Protein AF-A0A1M5QE55-F1 (afdb_monomer)

Mean predicted aligned error: 13.37 Å

Radius of gyration: 23.45 Å; Cα contacts (8 Å, |Δi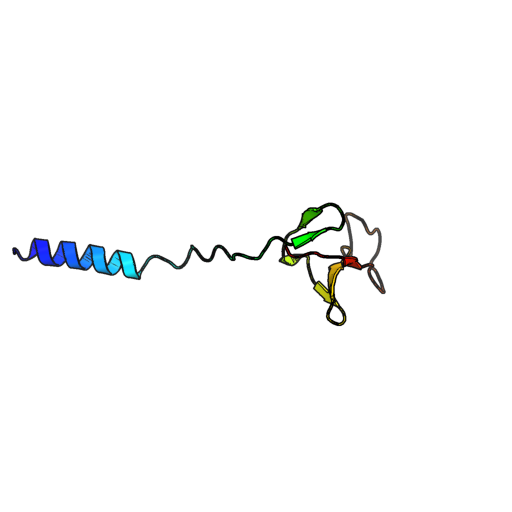|>4): 86; chains: 1; bounding box: 40×30×70 Å

Sequence (77 aa):
MSKLERFSAALIAVAMFATPAMARQHHAKSWHDKNGANIQASQVVNVGGKHCIRAPDVGAFASAPYAQPPCEPAYRY

Secondary structure (DSSP, 8-state):
--HHHHHHHHHHHHHHHH--SS--------EE-TT--EE-GGGEEEETTEEEEEPPSSBTTBSS--SS--EEE-EE-

Nearest PDB structures (foldseek):
  6giq-assembly1_E  TM=2.997E-01  e=6.912E+00  Saccharomyces cerevisiae
  8y0u-assembly1_5  TM=1.690E-01  e=8.326E+00  Saccharomyces cerevisiae

pLDDT: mean 76.49, std 11.03, range [48.47, 88.25]

Organism: NCBI:txid1437360

Structure (mmCIF, N/CA/C/O backbone):
data_AF-A0A1M5QE55-F1
#
_entry.id   AF-A0A1M5QE55-F1
#
loop_
_atom_site.group_PDB
_atom_site.id
_atom_site.type_symbol
_atom_site.label_atom_id
_atom_site.label_alt_id
_atom_site.label_comp_id
_atom_site.label_asym_id
_atom_site.label_entity_id
_atom_site.label_seq_id
_atom_site.pdbx_PDB_ins_code
_atom_site.Cartn_x
_atom_site.Cartn_y
_atom_site.Cartn_z
_atom_site.occupancy
_atom_site.B_iso_or_equiv
_atom_site.auth_seq_id
_atom_site.auth_comp_id
_atom_site.auth_asym_id
_atom_site.auth_atom_id
_atom_site.pdbx_PDB_model_num
ATOM 1 N N . MET A 1 1 ? -27.476 -8.431 48.080 1.00 58.12 1 MET A N 1
ATOM 2 C CA . MET A 1 1 ? -27.095 -8.971 46.754 1.00 58.12 1 MET A CA 1
ATOM 3 C C . MET A 1 1 ? -27.367 -10.462 46.713 1.00 58.12 1 MET A C 1
ATOM 5 O O . MET A 1 1 ? -26.762 -11.195 47.491 1.00 58.12 1 MET A O 1
ATOM 9 N N . SER A 1 2 ? -28.279 -10.899 45.846 1.00 83.06 2 SER A N 1
ATOM 10 C CA . SER A 1 2 ? -28.560 -12.322 45.637 1.00 83.06 2 SER A CA 1
ATOM 11 C C . SER A 1 2 ? -27.482 -12.965 44.751 1.00 83.06 2 SER A C 1
ATOM 13 O O . SER A 1 2 ? -26.703 -12.279 44.086 1.00 83.06 2 SER A O 1
ATOM 15 N N . LYS A 1 3 ? -27.407 -14.299 44.746 1.00 75.81 3 LYS A N 1
ATOM 16 C CA . LYS A 1 3 ? -26.437 -15.046 43.928 1.00 75.81 3 LYS A CA 1
ATOM 17 C C . LYS A 1 3 ? -26.640 -14.781 42.426 1.00 75.81 3 LYS A C 1
ATOM 19 O O . LYS A 1 3 ? -25.664 -14.666 41.695 1.00 75.81 3 LYS A O 1
ATOM 24 N N . LEU A 1 4 ? -27.896 -14.612 42.005 1.00 82.75 4 LEU A N 1
ATOM 25 C CA . LEU A 1 4 ? -28.291 -14.312 40.623 1.00 82.75 4 LEU A CA 1
ATOM 26 C C . LEU A 1 4 ? -27.793 -12.936 40.160 1.00 82.75 4 LEU A C 1
ATOM 28 O O . LEU A 1 4 ? -27.291 -12.812 39.048 1.00 82.75 4 LEU A O 1
ATOM 32 N N . GLU A 1 5 ? -27.841 -11.933 41.037 1.00 75.50 5 GLU A N 1
ATOM 33 C CA . GLU A 1 5 ? -27.355 -10.576 40.744 1.00 75.50 5 GLU A CA 1
ATOM 34 C C . GLU A 1 5 ? -25.858 -10.573 40.415 1.00 75.50 5 GLU A C 1
ATOM 36 O O . GLU A 1 5 ? -25.413 -9.923 39.472 1.00 75.50 5 GLU A O 1
ATOM 41 N N . ARG A 1 6 ? -25.077 -11.364 41.161 1.00 85.06 6 ARG A N 1
ATOM 42 C CA . ARG A 1 6 ? -23.630 -11.498 40.943 1.00 85.06 6 ARG A CA 1
ATOM 43 C C . ARG A 1 6 ? -23.314 -12.211 39.631 1.00 85.06 6 ARG A C 1
ATOM 45 O O . ARG A 1 6 ? -22.373 -11.819 38.950 1.00 85.06 6 ARG A O 1
ATOM 52 N N . PHE A 1 7 ? -24.102 -13.224 39.265 1.00 85.19 7 PHE A N 1
ATOM 53 C CA . PHE A 1 7 ? -23.953 -13.904 37.977 1.00 85.19 7 PHE A CA 1
ATOM 54 C C . PHE A 1 7 ? -24.292 -12.985 36.802 1.00 85.19 7 PHE A C 1
ATOM 56 O O . PHE A 1 7 ? -23.539 -12.946 35.835 1.00 85.19 7 PHE A O 1
ATOM 63 N N . SER A 1 8 ? -25.368 -12.203 36.905 1.00 80.06 8 SER A N 1
ATOM 64 C CA . SER A 1 8 ? -25.757 -11.253 35.858 1.00 80.06 8 SER A CA 1
ATOM 65 C C . SER A 1 8 ? -24.697 -10.160 35.667 1.00 80.06 8 SER A C 1
ATOM 67 O O . SER A 1 8 ? -24.245 -9.915 34.549 1.00 80.06 8 SER A O 1
ATOM 69 N N . ALA A 1 9 ? -24.198 -9.584 36.768 1.00 84.38 9 ALA A N 1
ATOM 70 C CA . ALA A 1 9 ? -23.107 -8.610 36.734 1.00 84.38 9 ALA A CA 1
ATOM 71 C C . ALA A 1 9 ? -21.812 -9.188 36.130 1.00 84.38 9 ALA A C 1
ATOM 73 O O . ALA A 1 9 ? -21.149 -8.520 35.336 1.00 84.38 9 ALA A O 1
ATOM 74 N N . ALA A 1 10 ? -21.467 -10.438 36.456 1.00 86.25 10 ALA A N 1
ATOM 75 C CA . ALA A 1 10 ? -20.294 -11.105 35.896 1.00 86.25 10 ALA A CA 1
ATOM 76 C C . ALA A 1 10 ? -20.427 -11.366 34.384 1.00 86.25 10 ALA A C 1
ATOM 78 O O . ALA A 1 10 ? -19.464 -11.166 33.645 1.00 86.25 10 ALA A O 1
ATOM 79 N N . LEU A 1 11 ? -21.611 -11.767 33.906 1.00 84.50 11 LEU A N 1
ATOM 80 C CA . LEU A 1 11 ? -21.854 -12.013 32.480 1.00 84.50 11 LEU A CA 1
ATOM 81 C C . LEU A 1 11 ? -21.753 -10.7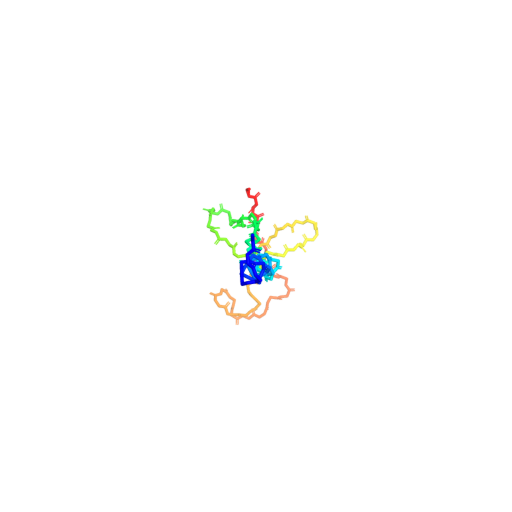31 31.643 1.00 84.50 11 LEU A C 1
ATOM 83 O O . LEU A 1 11 ? -21.147 -10.751 30.573 1.00 84.50 11 LEU A O 1
ATOM 8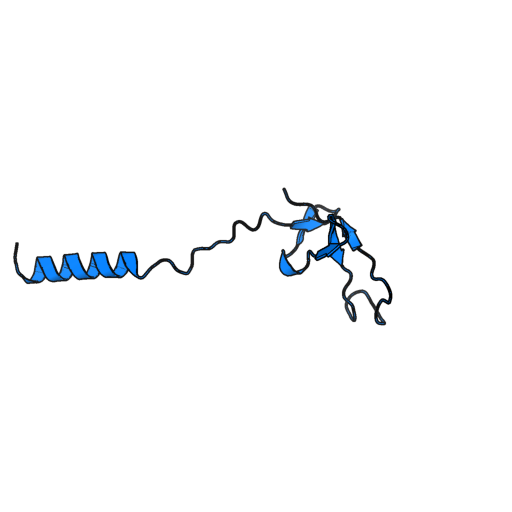7 N N . ILE A 1 12 ? -22.281 -9.609 32.144 1.00 83.88 12 ILE A N 1
ATOM 88 C CA . ILE A 1 12 ? -22.167 -8.302 31.475 1.00 83.88 12 ILE A CA 1
ATOM 89 C C . ILE A 1 12 ? -20.696 -7.872 31.382 1.00 83.88 12 ILE A C 1
ATOM 91 O O . ILE A 1 12 ? -20.249 -7.439 30.321 1.00 83.88 12 ILE A O 1
ATOM 95 N N . ALA A 1 13 ? -19.927 -8.045 32.462 1.00 82.88 13 ALA A N 1
ATOM 96 C CA . ALA A 1 13 ? -18.502 -7.724 32.467 1.00 82.88 13 ALA A CA 1
ATOM 97 C C . ALA A 1 13 ? -17.718 -8.565 31.443 1.00 82.88 13 ALA A C 1
ATOM 99 O O . ALA A 1 13 ? -16.929 -8.017 30.679 1.00 82.88 13 ALA A O 1
ATOM 100 N N . VAL A 1 14 ? -17.969 -9.878 31.365 1.00 81.56 14 VAL A N 1
ATOM 101 C CA . VAL A 1 14 ? -17.319 -10.769 30.383 1.00 81.56 14 VAL A CA 1
ATOM 102 C C . VAL A 1 14 ? -17.664 -10.381 28.942 1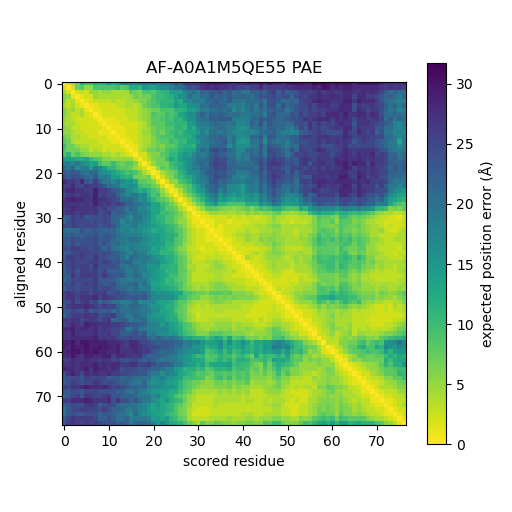.00 81.56 14 VAL A C 1
ATOM 104 O O . VAL A 1 14 ? -16.775 -10.369 28.091 1.00 81.56 14 VAL A O 1
ATOM 107 N N . ALA A 1 15 ? -18.918 -10.014 28.665 1.00 76.88 15 ALA A N 1
ATOM 108 C CA . ALA A 1 15 ? -19.330 -9.574 27.333 1.00 76.88 15 ALA A CA 1
ATOM 109 C C . ALA A 1 15 ? -18.557 -8.324 26.879 1.00 76.88 15 ALA A C 1
ATOM 111 O O . ALA A 1 15 ? -18.085 -8.286 25.746 1.00 76.88 15 ALA A O 1
ATOM 112 N N . MET A 1 16 ? -18.340 -7.354 27.776 1.00 76.75 16 MET A N 1
ATOM 113 C CA . MET A 1 16 ? -17.573 -6.138 27.473 1.00 76.75 16 MET A CA 1
ATOM 114 C C . MET A 1 16 ? -16.103 -6.418 27.125 1.00 76.75 16 MET A C 1
ATOM 116 O O . MET A 1 16 ? -15.536 -5.712 26.295 1.00 76.75 16 MET A O 1
ATOM 120 N N . PHE A 1 17 ? -15.485 -7.454 27.703 1.00 65.69 17 PHE A N 1
ATOM 121 C CA . PHE A 1 17 ? -14.108 -7.843 27.363 1.00 65.69 17 PHE A CA 1
ATOM 122 C C . PHE A 1 17 ? -14.006 -8.670 26.074 1.00 65.69 17 PHE A C 1
ATOM 124 O O . PHE A 1 17 ? -12.964 -8.647 25.421 1.00 65.69 17 PHE A O 1
ATOM 131 N N . ALA A 1 18 ? -15.069 -9.376 25.682 1.00 63.66 18 ALA A N 1
ATOM 132 C CA . ALA A 1 18 ? -15.096 -10.159 24.445 1.00 63.66 18 ALA A CA 1
ATOM 133 C C . ALA A 1 18 ? -15.348 -9.302 23.184 1.00 63.66 18 ALA A C 1
ATOM 135 O O . ALA A 1 18 ? -15.018 -9.722 22.075 1.00 63.66 18 ALA A O 1
ATOM 136 N N . THR A 1 19 ? -15.906 -8.097 23.332 1.00 61.84 19 THR A N 1
ATOM 137 C CA . THR A 1 19 ? -16.207 -7.164 22.234 1.00 61.84 19 THR A CA 1
ATOM 138 C C . THR A 1 19 ? -15.353 -5.899 22.360 1.00 61.84 19 THR A C 1
ATOM 140 O O . THR A 1 19 ? -15.794 -4.938 22.987 1.00 61.84 19 THR A O 1
ATOM 143 N N . PRO A 1 20 ? -14.140 -5.831 21.778 1.00 55.50 20 PRO A N 1
ATOM 144 C CA . PRO A 1 20 ? -14.080 -5.233 20.444 1.00 55.50 20 PRO A CA 1
ATOM 145 C C . PRO A 1 20 ? -12.877 -5.726 19.612 1.00 55.50 20 PRO A C 1
ATOM 147 O O . PRO A 1 20 ? -11.794 -5.147 19.650 1.00 55.50 20 PRO A O 1
ATOM 150 N N . ALA A 1 21 ? -13.079 -6.737 18.766 1.00 57.03 21 ALA A N 1
ATOM 151 C CA . ALA A 1 21 ? -12.142 -7.040 17.673 1.00 57.03 21 ALA A CA 1
ATOM 152 C C . ALA A 1 21 ? -12.531 -6.365 16.342 1.00 57.03 21 ALA A C 1
ATOM 154 O O . ALA A 1 21 ? -11.816 -6.500 15.355 1.00 57.03 21 ALA A O 1
ATOM 155 N N . MET A 1 22 ? -13.648 -5.631 16.289 1.00 51.75 22 MET A N 1
ATOM 156 C CA . MET A 1 22 ? -14.238 -5.137 15.034 1.00 51.75 22 MET A CA 1
ATOM 157 C C . MET A 1 22 ? -14.558 -3.640 15.087 1.00 51.75 22 MET A C 1
ATOM 159 O O . MET A 1 22 ? -15.594 -3.185 14.628 1.00 51.75 22 MET A O 1
ATOM 163 N N . ALA A 1 23 ? -13.661 -2.853 15.671 1.00 51.44 23 ALA A N 1
ATOM 164 C CA . ALA A 1 23 ? -13.644 -1.406 15.466 1.00 51.44 23 ALA A CA 1
ATOM 165 C C . ALA A 1 23 ? -12.214 -0.887 15.295 1.00 51.44 23 ALA A C 1
ATOM 167 O O . ALA A 1 23 ? -11.940 0.287 15.517 1.00 51.44 23 ALA A O 1
ATOM 168 N N . ARG A 1 24 ? -11.301 -1.724 14.774 1.00 50.53 24 ARG A N 1
ATOM 169 C CA . ARG A 1 24 ? -10.267 -1.180 13.891 1.00 50.53 24 ARG A CA 1
ATOM 170 C C . ARG A 1 24 ? -10.970 -0.737 12.608 1.00 50.53 24 ARG A C 1
ATOM 172 O O . ARG A 1 24 ? -10.761 -1.300 11.540 1.00 50.53 24 ARG A O 1
ATOM 179 N N . GLN A 1 25 ? -11.782 0.317 12.710 1.00 48.69 25 GLN A N 1
ATOM 180 C CA . GLN A 1 25 ? -11.745 1.331 11.681 1.00 48.69 25 GLN A CA 1
ATOM 181 C C . GLN A 1 25 ? -10.282 1.733 11.670 1.00 48.69 25 GLN A C 1
ATOM 183 O O . GLN A 1 25 ? -9.807 2.495 12.509 1.00 48.69 25 GLN A O 1
ATOM 188 N N . HIS A 1 26 ? -9.516 1.090 10.791 1.00 48.47 26 HIS A N 1
ATOM 189 C CA . HIS A 1 26 ? -8.297 1.690 10.335 1.00 48.47 26 HIS A CA 1
ATOM 190 C C . HIS A 1 26 ? -8.753 3.086 9.928 1.00 48.47 26 HIS A C 1
ATOM 192 O O . HIS A 1 26 ? -9.393 3.255 8.893 1.00 48.47 26 HIS A O 1
ATOM 198 N N . HIS A 1 27 ? -8.424 4.087 10.741 1.00 50.72 27 HIS A N 1
ATOM 199 C CA . HIS A 1 27 ? -8.220 5.445 10.276 1.00 50.72 27 HIS A CA 1
ATOM 200 C C . HIS A 1 27 ? -7.019 5.391 9.314 1.00 50.72 27 HIS A C 1
ATOM 202 O O . HIS A 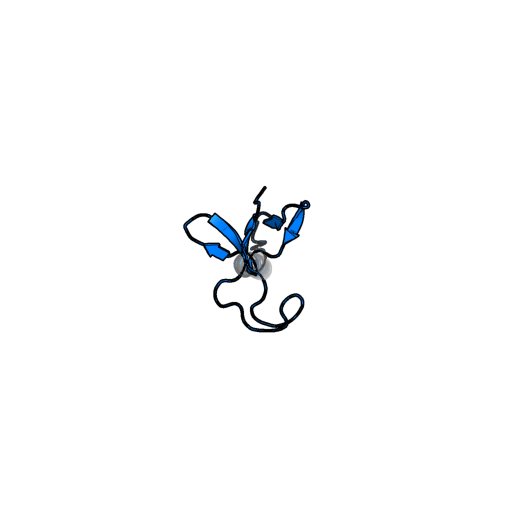1 27 ? -5.983 6.028 9.504 1.00 50.72 27 HIS A O 1
ATOM 208 N N . ALA A 1 28 ? -7.100 4.531 8.296 1.00 58.69 28 ALA A N 1
ATOM 209 C CA . ALA A 1 28 ? -6.318 4.609 7.104 1.00 58.69 28 ALA A CA 1
ATOM 210 C C . ALA A 1 28 ? -6.809 5.915 6.517 1.00 58.69 28 ALA A C 1
ATOM 212 O O . ALA A 1 28 ? -7.854 5.940 5.874 1.00 58.69 28 ALA A O 1
ATOM 213 N N . LYS A 1 29 ? -6.125 7.015 6.877 1.00 66.75 29 LYS A N 1
ATOM 214 C CA . LYS A 1 29 ? -6.312 8.297 6.206 1.00 66.75 29 LYS A CA 1
ATOM 215 C C . LYS A 1 29 ? -6.519 7.979 4.732 1.00 66.75 29 LYS A C 1
ATOM 217 O O . LYS A 1 29 ? -5.713 7.219 4.174 1.00 66.75 29 LYS A O 1
ATOM 222 N N . SER A 1 30 ? -7.629 8.456 4.189 1.00 77.50 30 SER A N 1
ATOM 223 C CA . SER A 1 30 ? -7.991 8.183 2.813 1.00 77.50 30 SER A CA 1
ATOM 224 C C . SER A 1 30 ? -6.833 8.617 1.933 1.00 77.50 30 SER A C 1
ATOM 226 O O . SER A 1 30 ? -6.237 9.681 2.128 1.00 77.50 30 SER A O 1
ATOM 228 N N . TRP A 1 31 ? -6.454 7.728 1.027 1.00 84.69 31 TRP A N 1
ATOM 229 C CA . TRP A 1 31 ? -5.548 8.102 -0.035 1.00 84.69 31 TRP A CA 1
ATOM 230 C C . TRP A 1 31 ? -6.366 8.764 -1.118 1.00 84.69 31 TRP A C 1
ATOM 232 O O . TRP A 1 31 ? -7.530 8.425 -1.319 1.00 84.69 31 TRP A O 1
ATOM 242 N N . HIS A 1 32 ? -5.756 9.715 -1.794 1.00 86.75 32 HIS A N 1
ATOM 243 C CA . HIS A 1 32 ? -6.401 10.438 -2.861 1.00 86.75 32 HIS A CA 1
ATOM 244 C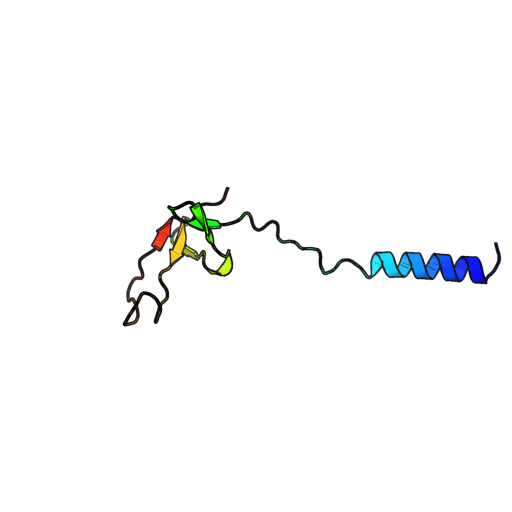 C . HIS A 1 32 ? -5.483 10.528 -4.067 1.00 86.75 32 HIS A C 1
ATOM 246 O O . HIS A 1 32 ? -4.261 10.641 -3.920 1.00 86.75 32 HIS A O 1
ATOM 252 N N . ASP A 1 33 ? -6.081 10.454 -5.249 1.00 85.69 33 ASP A N 1
ATOM 253 C CA . ASP A 1 33 ? -5.378 10.701 -6.502 1.00 85.69 33 ASP A CA 1
ATOM 254 C C . ASP A 1 33 ? -5.102 12.206 -6.689 1.00 85.69 33 ASP A C 1
ATOM 256 O O . ASP A 1 33 ? -5.427 13.049 -5.843 1.00 85.69 33 ASP A O 1
ATOM 260 N N . LYS A 1 34 ? -4.509 12.566 -7.829 1.00 84.75 34 LYS A N 1
ATOM 261 C CA . LYS A 1 34 ? -4.268 13.970 -8.189 1.00 84.75 34 LYS A CA 1
ATOM 262 C C . LYS A 1 34 ? -5.558 14.793 -8.333 1.00 84.75 34 LYS A C 1
ATOM 264 O O . LYS A 1 34 ? -5.516 16.012 -8.175 1.00 84.75 34 LYS A O 1
ATOM 269 N N . ASN A 1 35 ? -6.683 14.147 -8.619 1.00 85.81 35 ASN A N 1
ATOM 270 C CA . ASN A 1 35 ? -7.994 14.766 -8.803 1.00 85.81 35 ASN A CA 1
ATOM 271 C C . ASN A 1 35 ? -8.813 14.823 -7.496 1.00 85.81 35 ASN A C 1
ATOM 273 O O . ASN A 1 35 ? -9.934 15.329 -7.499 1.00 85.81 35 ASN A O 1
ATOM 277 N N . GLY A 1 36 ? -8.270 14.326 -6.378 1.00 83.50 36 GLY A N 1
ATOM 278 C CA . GLY A 1 36 ? -8.941 14.256 -5.081 1.00 83.50 36 GLY A CA 1
ATOM 279 C C . GLY A 1 36 ? -9.891 13.062 -4.917 1.00 83.50 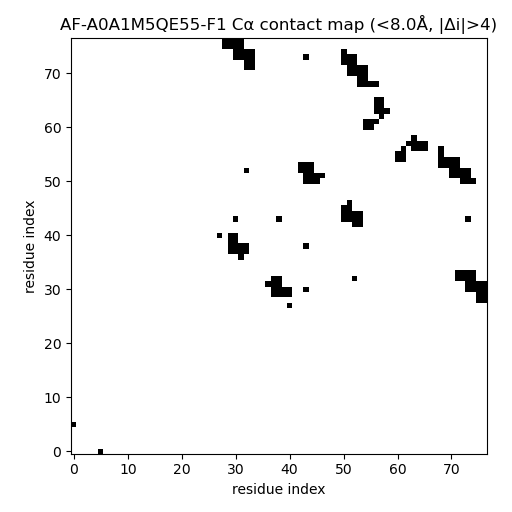36 GLY A C 1
ATOM 280 O O . GLY A 1 36 ? -10.557 12.960 -3.882 1.00 83.50 36 GLY A O 1
ATOM 281 N N . ALA A 1 37 ? -9.960 12.144 -5.884 1.00 83.94 37 ALA A N 1
ATOM 282 C CA . ALA A 1 37 ? -10.775 10.938 -5.787 1.00 83.94 37 ALA A CA 1
ATOM 283 C C . ALA A 1 37 ? -10.243 10.034 -4.672 1.00 83.94 37 ALA A C 1
ATOM 285 O O . ALA A 1 37 ? -9.035 9.883 -4.526 1.00 83.94 37 ALA A O 1
ATOM 286 N N . ASN A 1 38 ? -11.134 9.437 -3.879 1.00 85.25 38 ASN A N 1
ATOM 287 C CA . ASN A 1 38 ? -10.740 8.535 -2.798 1.00 85.25 38 ASN A CA 1
ATOM 288 C C . ASN A 1 38 ? -10.255 7.197 -3.373 1.00 85.25 38 ASN A C 1
ATOM 290 O O . ASN A 1 38 ? -10.968 6.550 -4.140 1.00 85.25 38 ASN A O 1
ATOM 294 N N . ILE A 1 39 ? -9.057 6.787 -2.970 1.00 83.00 39 ILE A N 1
ATOM 295 C CA . ILE A 1 39 ? -8.377 5.580 -3.421 1.00 83.00 39 ILE A CA 1
ATOM 296 C C . ILE A 1 39 ? -8.192 4.631 -2.243 1.00 83.00 39 ILE A C 1
ATOM 298 O O . ILE A 1 39 ? -7.811 5.022 -1.134 1.00 83.00 39 ILE A O 1
ATOM 302 N N . GLN A 1 40 ? -8.420 3.343 -2.495 1.00 79.44 40 GLN A N 1
ATOM 303 C CA . GLN A 1 40 ? -8.163 2.324 -1.489 1.00 79.44 40 GLN A CA 1
ATOM 304 C C . GLN A 1 40 ? -6.669 2.256 -1.172 1.00 79.44 40 GLN A C 1
ATOM 306 O O . GLN A 1 40 ? -5.825 2.184 -2.063 1.00 79.44 40 GLN A O 1
ATOM 311 N N . ALA A 1 41 ? -6.337 2.192 0.119 1.00 77.94 41 ALA A N 1
ATOM 312 C CA . ALA A 1 41 ? -4.952 2.083 0.578 1.00 77.94 41 ALA A CA 1
ATOM 313 C C . ALA A 1 41 ? -4.213 0.857 0.007 1.00 77.94 41 ALA A C 1
ATOM 315 O O . ALA A 1 41 ? -2.996 0.897 -0.131 1.00 77.94 41 ALA A O 1
ATOM 316 N N . SER A 1 42 ? -4.940 -0.206 -0.357 1.00 76.12 42 SER A N 1
ATOM 317 C CA . SER A 1 42 ? -4.400 -1.403 -1.016 1.00 76.12 42 SER A CA 1
ATOM 318 C C . SER A 1 42 ? -3.829 -1.137 -2.414 1.00 76.12 42 SER A C 1
ATOM 320 O O . SER A 1 42 ? -3.027 -1.930 -2.896 1.00 76.12 42 SER A O 1
ATOM 322 N N . GLN A 1 43 ? -4.221 -0.036 -3.062 1.00 77.88 43 GLN A N 1
ATOM 323 C CA . GLN A 1 43 ? -3.750 0.353 -4.394 1.00 77.88 43 GLN A CA 1
ATOM 324 C C . GLN A 1 43 ? -2.530 1.286 -4.346 1.00 77.88 43 GLN A C 1
ATOM 326 O O . GLN A 1 43 ? -1.926 1.562 -5.383 1.00 77.88 43 GLN A O 1
ATOM 331 N N . VAL A 1 44 ? -2.159 1.774 -3.157 1.00 85.06 44 VAL A N 1
ATOM 332 C CA . VAL A 1 44 ? -1.014 2.667 -2.972 1.00 85.06 44 VAL A CA 1
ATOM 333 C C . VAL A 1 44 ? 0.236 1.850 -2.683 1.00 85.06 44 VAL A C 1
ATOM 335 O O . VAL A 1 44 ? 0.317 1.125 -1.693 1.00 85.06 44 VAL A O 1
ATOM 338 N N . VAL A 1 45 ? 1.242 2.011 -3.535 1.00 86.75 45 VAL A N 1
ATOM 339 C CA . VAL A 1 45 ? 2.556 1.382 -3.397 1.00 86.75 45 VAL A CA 1
ATOM 340 C C . VAL A 1 45 ? 3.607 2.419 -3.010 1.00 86.75 45 VAL A C 1
ATOM 342 O O . VAL A 1 45 ? 3.492 3.600 -3.339 1.00 86.75 45 VAL A O 1
ATOM 345 N N . ASN A 1 46 ? 4.648 1.983 -2.300 1.00 84.69 46 ASN A N 1
ATOM 346 C CA . ASN A 1 46 ? 5.817 2.813 -2.030 1.00 84.69 46 ASN A CA 1
ATOM 347 C C . ASN A 1 46 ? 6.923 2.467 -3.033 1.00 84.69 46 ASN A C 1
ATOM 349 O O . ASN A 1 46 ? 7.455 1.358 -3.012 1.00 84.69 46 ASN A O 1
ATOM 353 N N . VAL A 1 47 ? 7.259 3.410 -3.911 1.00 81.06 47 VAL A N 1
ATOM 354 C CA . VAL A 1 47 ? 8.326 3.259 -4.905 1.00 81.06 47 VAL A CA 1
ATOM 355 C C . VAL A 1 47 ? 9.381 4.324 -4.627 1.00 81.06 47 VAL A C 1
ATOM 357 O O . VAL A 1 47 ? 9.119 5.520 -4.750 1.00 81.06 47 VAL A O 1
ATOM 360 N N . GLY A 1 48 ? 10.574 3.902 -4.198 1.00 78.69 48 GLY A N 1
ATOM 361 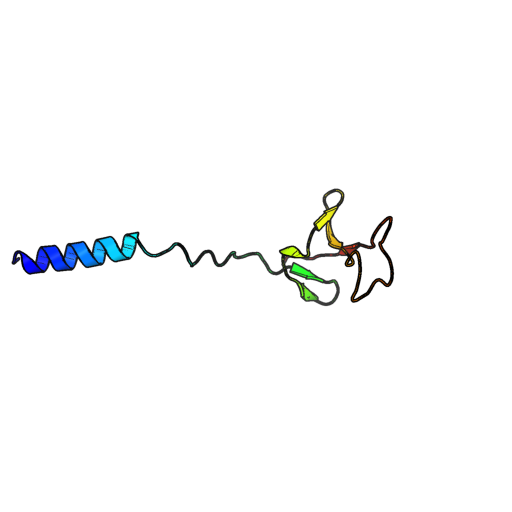C CA . GLY A 1 48 ? 11.689 4.816 -3.917 1.00 78.69 48 GLY A CA 1
ATOM 362 C C . GLY A 1 48 ? 11.396 5.853 -2.823 1.00 78.69 48 GLY A C 1
ATOM 363 O O . GLY A 1 48 ? 11.862 6.986 -2.915 1.00 78.69 48 GLY A O 1
ATOM 364 N N . GLY A 1 49 ? 10.579 5.504 -1.822 1.00 80.44 49 GLY A N 1
ATOM 365 C CA . GLY A 1 49 ? 10.202 6.397 -0.721 1.00 80.44 49 GLY A CA 1
ATOM 366 C C . GLY A 1 49 ? 8.989 7.289 -1.004 1.00 80.44 49 GLY A C 1
ATOM 367 O O . GLY A 1 49 ? 8.537 7.993 -0.102 1.00 80.44 49 GLY A O 1
ATOM 368 N N . LYS A 1 50 ? 8.425 7.251 -2.218 1.00 82.06 50 LYS A N 1
ATOM 369 C CA . LYS A 1 50 ? 7.215 8.000 -2.588 1.00 82.06 50 LYS A CA 1
ATOM 370 C C . LYS A 1 50 ? 6.004 7.075 -2.649 1.00 82.06 50 LYS A C 1
ATOM 372 O O . LYS A 1 50 ? 6.088 5.977 -3.191 1.00 82.06 50 LYS A O 1
ATOM 377 N N . HIS A 1 51 ? 4.880 7.543 -2.114 1.00 88.12 51 HIS A N 1
ATOM 378 C CA . HIS A 1 51 ? 3.597 6.855 -2.231 1.00 88.12 51 HIS A CA 1
ATOM 379 C C . HIS A 1 51 ? 2.951 7.208 -3.569 1.00 88.12 51 HIS A C 1
ATOM 381 O O . HIS A 1 51 ? 2.815 8.388 -3.903 1.00 88.12 51 HIS A O 1
ATOM 387 N N . CYS A 1 52 ? 2.580 6.195 -4.340 1.00 88.25 52 CYS A N 1
ATOM 388 C CA . CYS A 1 52 ? 1.976 6.383 -5.648 1.00 88.25 52 CYS A CA 1
ATOM 389 C C . CYS A 1 52 ? 1.012 5.241 -5.990 1.00 88.25 52 CYS A C 1
ATOM 391 O O . CYS A 1 52 ? 1.080 4.151 -5.421 1.00 88.25 52 CYS A O 1
ATOM 393 N N . ILE A 1 53 ? 0.076 5.516 -6.890 1.00 87.69 53 ILE A N 1
ATOM 394 C CA . ILE A 1 53 ? -0.914 4.564 -7.390 1.00 87.69 53 ILE A CA 1
ATOM 395 C C . ILE A 1 53 ? -0.339 3.982 -8.678 1.00 87.69 53 ILE A C 1
ATOM 397 O O . ILE A 1 53 ? -0.127 4.701 -9.656 1.00 87.69 53 ILE A O 1
ATOM 401 N N . ARG A 1 54 ? -0.026 2.685 -8.659 1.00 83.06 54 ARG A N 1
ATOM 402 C CA . ARG A 1 54 ? 0.554 1.984 -9.811 1.00 83.06 54 ARG A CA 1
ATOM 403 C C . ARG A 1 54 ? -0.551 1.619 -10.796 1.00 83.06 54 ARG A C 1
ATOM 405 O O . ARG A 1 54 ? -1.602 1.129 -10.381 1.00 83.06 54 ARG A O 1
ATOM 412 N N . ALA A 1 55 ? -0.299 1.804 -12.089 1.00 82.44 55 ALA A N 1
ATOM 413 C CA . ALA A 1 55 ? -1.208 1.291 -13.109 1.00 82.44 55 ALA A CA 1
ATOM 414 C C . ALA A 1 55 ? -1.349 -0.246 -12.991 1.00 82.44 55 ALA A C 1
ATOM 416 O O . ALA A 1 55 ? -0.348 -0.921 -12.722 1.00 82.44 55 ALA A O 1
ATOM 417 N N . PRO A 1 56 ? -2.557 -0.815 -13.174 1.00 77.00 56 PRO A N 1
ATOM 418 C CA . PRO A 1 56 ? -2.752 -2.263 -13.163 1.00 77.00 56 PRO A CA 1
ATOM 419 C C . PRO A 1 56 ? -1.855 -2.966 -14.186 1.00 77.00 56 PRO A C 1
ATOM 421 O O . PRO A 1 56 ? -1.697 -2.478 -15.303 1.00 77.00 56 PRO A O 1
ATOM 424 N N . ASP A 1 57 ? -1.293 -4.121 -13.815 1.00 72.69 57 ASP A N 1
ATOM 425 C CA . ASP A 1 57 ? -0.376 -4.863 -14.690 1.00 72.69 57 ASP A CA 1
ATOM 426 C C . ASP A 1 57 ? -1.066 -5.384 -15.958 1.00 72.69 57 ASP A C 1
ATOM 428 O O . ASP A 1 57 ? -0.458 -5.384 -17.019 1.00 72.69 57 ASP A O 1
ATOM 432 N N . VAL A 1 58 ? -2.334 -5.795 -15.877 1.00 73.44 58 VAL A N 1
ATOM 433 C CA . VAL A 1 58 ? -3.154 -6.216 -17.024 1.00 73.44 58 VAL A CA 1
ATOM 434 C C . VAL A 1 58 ? -4.626 -5.853 -16.786 1.00 73.44 58 VAL A C 1
ATOM 436 O O . VAL A 1 58 ? -5.128 -6.006 -15.672 1.00 73.44 58 VAL A O 1
ATOM 439 N N . GLY A 1 59 ? -5.331 -5.383 -17.823 1.00 67.94 59 GLY A N 1
ATOM 440 C CA . GLY A 1 59 ? -6.742 -4.969 -17.754 1.00 67.94 59 GLY A CA 1
ATOM 441 C C . GLY A 1 59 ? -6.961 -3.493 -17.380 1.00 67.94 59 GLY A C 1
ATOM 442 O O . GLY A 1 59 ? -6.007 -2.777 -17.092 1.00 67.94 59 GLY A O 1
ATOM 443 N N . ALA A 1 60 ? -8.233 -3.055 -17.429 1.00 61.75 60 ALA A N 1
ATOM 444 C CA . ALA A 1 60 ? -8.821 -1.710 -17.207 1.00 61.75 60 ALA A CA 1
ATOM 445 C C . ALA A 1 60 ? -8.177 -0.500 -17.928 1.00 61.75 60 ALA A C 1
ATOM 447 O O . ALA A 1 60 ? -8.894 0.314 -18.499 1.00 61.75 60 ALA A O 1
ATOM 448 N N . PHE A 1 61 ? -6.852 -0.392 -17.943 1.00 67.94 61 PHE A N 1
ATOM 449 C CA . PHE A 1 61 ? -6.076 0.669 -18.585 1.00 67.94 61 PHE A CA 1
ATOM 450 C C . PHE A 1 61 ? -4.874 0.127 -19.387 1.00 67.94 61 PHE A C 1
ATOM 452 O O . PHE A 1 61 ? -4.314 0.863 -20.196 1.00 67.94 61 PHE A O 1
ATOM 459 N N . ALA A 1 62 ? -4.501 -1.152 -19.218 1.00 73.06 62 ALA A N 1
ATOM 460 C CA . ALA A 1 62 ? -3.378 -1.784 -19.913 1.00 73.06 62 ALA A CA 1
ATOM 461 C C . ALA A 1 62 ? -3.819 -2.991 -20.754 1.00 73.06 62 ALA A C 1
ATOM 463 O O . ALA A 1 62 ? -4.424 -3.936 -20.242 1.00 73.06 62 ALA A O 1
ATOM 464 N N . SER A 1 63 ? -3.479 -2.981 -22.046 1.00 74.69 63 SER A N 1
ATOM 465 C CA . SER A 1 63 ? -3.704 -4.104 -22.968 1.00 74.69 63 SER A CA 1
ATOM 466 C C . SER A 1 63 ? -2.614 -5.184 -22.894 1.00 74.69 63 SER A C 1
ATOM 468 O O . SER A 1 63 ? -2.799 -6.266 -23.444 1.00 74.69 63 SER A O 1
ATOM 470 N N . ALA A 1 64 ? -1.483 -4.899 -22.239 1.00 77.12 64 ALA A N 1
ATOM 471 C CA . ALA A 1 64 ? -0.349 -5.804 -22.052 1.00 77.12 64 ALA A CA 1
ATOM 472 C C . ALA A 1 64 ? 0.430 -5.450 -20.762 1.00 77.12 64 ALA A C 1
ATOM 474 O O . ALA A 1 64 ? 0.330 -4.307 -20.311 1.00 77.12 64 ALA A O 1
ATOM 475 N N . PRO A 1 65 ? 1.220 -6.387 -20.192 1.00 81.12 65 PRO A N 1
ATOM 476 C CA . PRO A 1 65 ? 2.030 -6.149 -18.997 1.00 81.12 65 PRO A CA 1
ATOM 477 C C . PRO A 1 65 ? 3.004 -4.981 -19.142 1.00 81.12 65 PRO A C 1
ATOM 479 O O . PRO A 1 65 ? 3.741 -4.894 -20.127 1.00 81.12 65 PRO A O 1
ATOM 482 N N . TYR A 1 66 ? 3.068 -4.115 -18.131 1.00 76.06 66 TYR A N 1
ATOM 483 C CA . TYR A 1 66 ? 4.085 -3.068 -18.078 1.00 76.06 66 TYR A CA 1
ATOM 484 C C . TYR A 1 66 ? 5.450 -3.639 -17.679 1.00 76.06 66 TYR A C 1
ATOM 486 O O . TYR A 1 66 ? 5.581 -4.285 -16.643 1.00 76.06 66 TYR A O 1
ATOM 494 N N . ALA A 1 67 ? 6.496 -3.309 -18.442 1.00 80.44 67 ALA A N 1
ATOM 495 C CA . ALA A 1 67 ? 7.879 -3.522 -18.003 1.00 80.44 67 ALA A CA 1
ATOM 496 C C . ALA A 1 67 ? 8.256 -2.569 -16.850 1.00 80.44 67 ALA A C 1
ATOM 498 O O . ALA A 1 67 ? 8.903 -2.967 -15.884 1.00 80.44 67 ALA A O 1
ATOM 499 N N . GLN A 1 68 ? 7.819 -1.309 -16.946 1.00 80.56 68 GLN A N 1
ATOM 500 C CA . GLN A 1 68 ? 7.935 -0.285 -15.909 1.00 80.56 68 GLN A CA 1
ATOM 501 C C . GLN A 1 68 ? 6.622 0.504 -15.859 1.00 80.56 68 GLN A C 1
ATOM 503 O O . GLN A 1 68 ? 6.404 1.391 -16.686 1.00 80.56 68 GLN A O 1
ATOM 508 N N . PRO A 1 69 ? 5.703 0.150 -14.956 1.00 80.19 69 PRO A N 1
ATOM 509 C CA . PRO A 1 69 ? 4.389 0.771 -14.920 1.00 80.19 69 PRO A CA 1
ATOM 510 C C . PRO A 1 69 ? 4.472 2.226 -14.468 1.00 80.19 69 PRO A C 1
ATOM 512 O O . PRO A 1 69 ? 5.223 2.539 -13.536 1.00 80.19 69 PRO A O 1
ATOM 515 N N . PRO A 1 70 ? 3.676 3.114 -15.083 1.00 83.19 70 PRO A N 1
ATOM 516 C CA . PRO A 1 70 ? 3.558 4.483 -14.618 1.00 83.19 70 PRO A CA 1
ATOM 517 C C . PRO A 1 70 ? 2.973 4.512 -13.200 1.00 83.19 70 PRO A C 1
ATOM 519 O O . PRO A 1 70 ? 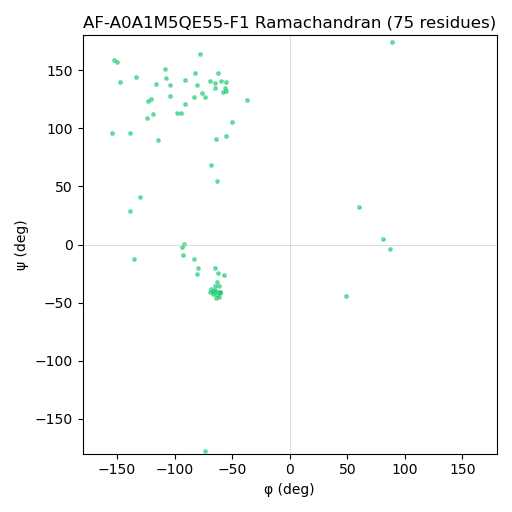2.160 3.661 -12.821 1.00 83.19 70 PRO A O 1
ATOM 522 N N . CYS A 1 71 ? 3.402 5.506 -12.420 1.00 85.62 71 CYS A N 1
ATOM 523 C CA . CYS A 1 71 ? 2.918 5.725 -11.063 1.00 85.62 71 CYS A CA 1
ATOM 524 C C . CYS A 1 71 ? 2.350 7.136 -10.928 1.00 85.62 71 CYS A C 1
ATOM 526 O O . CYS A 1 71 ? 3.051 8.117 -11.185 1.00 85.62 71 CYS A O 1
ATOM 528 N N . GLU A 1 72 ? 1.092 7.235 -10.507 1.00 86.81 72 GLU A N 1
ATOM 529 C CA . GLU A 1 72 ? 0.436 8.514 -10.253 1.00 86.81 72 GLU A CA 1
ATOM 530 C C . GLU A 1 72 ? 0.621 8.933 -8.783 1.00 86.81 72 GLU A C 1
ATOM 532 O O . GLU A 1 72 ? 0.595 8.069 -7.903 1.00 86.81 72 GLU A O 1
ATOM 537 N N . PRO A 1 73 ? 0.841 10.222 -8.466 1.00 87.25 73 PRO A N 1
ATOM 538 C CA . PRO A 1 73 ? 1.010 10.661 -7.084 1.00 87.25 73 PRO A CA 1
ATOM 539 C C . PRO A 1 73 ? -0.192 10.303 -6.204 1.00 87.25 73 PRO A C 1
ATOM 541 O O . PRO A 1 73 ? -1.330 10.608 -6.548 1.00 87.25 73 PRO A O 1
ATOM 544 N N . ALA A 1 74 ? 0.081 9.702 -5.044 1.00 87.94 74 ALA A N 1
ATOM 545 C CA . ALA A 1 74 ? -0.925 9.442 -4.025 1.00 87.94 74 ALA A CA 1
ATOM 546 C C . ALA A 1 74 ? -0.758 10.442 -2.882 1.00 87.94 74 ALA A C 1
ATOM 548 O O . ALA A 1 74 ? 0.329 10.576 -2.308 1.00 87.94 74 ALA A O 1
ATOM 549 N N . TYR A 1 75 ? -1.841 11.114 -2.518 1.00 86.00 75 TYR A N 1
ATOM 550 C CA . TYR A 1 75 ? -1.860 12.070 -1.424 1.00 86.00 75 TYR A CA 1
ATOM 551 C C . TYR A 1 75 ? -2.608 11.498 -0.233 1.00 86.00 75 TYR A C 1
ATOM 553 O O . TYR A 1 75 ? -3.594 10.782 -0.377 1.00 86.00 75 TYR A O 1
ATOM 561 N N . ARG A 1 76 ? -2.120 11.818 0.960 1.00 84.00 76 ARG A N 1
ATOM 562 C CA . ARG A 1 76 ? -2.721 11.396 2.218 1.00 84.00 76 ARG A CA 1
ATOM 563 C C . ARG A 1 76 ? -2.996 12.648 3.031 1.00 84.00 76 ARG A C 1
ATOM 565 O O . ARG A 1 76 ? -2.042 13.277 3.492 1.00 84.00 76 ARG A O 1
ATOM 572 N N . TYR A 1 77 ? -4.264 13.013 3.171 1.00 71.31 77 TYR A N 1
ATOM 573 C CA . TYR A 1 77 ? -4.681 14.178 3.953 1.00 71.31 77 TYR A CA 1
ATOM 574 C C . TYR A 1 77 ? -4.894 13.772 5.420 1.00 71.31 77 TYR A C 1
ATOM 576 O O . TYR A 1 77 ? -5.381 12.654 5.692 1.00 71.31 77 TYR A O 1
#

Solvent-accessible surface area (backbone atoms only — not comparable to full-atom values): 4892 Å² total; per-residue (Å²): 134,56,76,65,58,54,51,53,54,50,51,55,55,53,52,59,72,71,60,77,88,83,69,78,66,68,82,65,57,57,27,19,44,88,85,64,50,83,40,63,67,91,55,51,42,76,60,97,89,41,53,19,37,58,56,61,55,64,47,105,87,26,98,55,72,58,92,76,61,62,65,44,63,45,44,73,109

Foldseek 3Di:
DDPVVVVVVVVVVVVVVVDDPDPPPVVPQFKAFPVRDTDDPVQWDQDPNFTWGWDDQDDDPDPHGDPDTDTTHIDGD